Protein AF-A0A383DCA9-F1 (afdb_monomer_lite)

Structure (mmCIF, N/CA/C/O backbone):
data_AF-A0A383DCA9-F1
#
_entry.id   AF-A0A383DCA9-F1
#
loop_
_atom_site.group_PDB
_atom_site.id
_atom_site.type_symbol
_atom_site.label_atom_id
_atom_site.label_alt_id
_atom_site.label_comp_id
_atom_site.label_asym_id
_atom_site.label_entity_id
_atom_site.label_seq_id
_atom_site.pdbx_PDB_ins_code
_atom_site.Cartn_x
_atom_site.Cartn_y
_atom_site.Cartn_z
_atom_site.occupancy
_atom_site.B_iso_or_equiv
_atom_site.auth_seq_id
_atom_site.auth_comp_id
_atom_site.auth_asym_id
_atom_site.auth_atom_id
_atom_site.pdbx_PDB_model_num
ATOM 1 N N . MET A 1 1 ? -22.064 43.864 69.647 1.00 43.34 1 MET A N 1
ATOM 2 C CA . MET A 1 1 ? -21.361 43.225 70.772 1.00 43.34 1 MET A CA 1
ATOM 3 C C . MET A 1 1 ? -21.931 41.823 70.885 1.00 43.34 1 MET A C 1
ATOM 5 O O . MET A 1 1 ? -23.145 41.701 70.887 1.00 43.34 1 MET A O 1
ATOM 9 N N . GLU A 1 2 ? -21.050 40.822 70.879 1.00 47.22 2 GLU A N 1
ATOM 10 C CA . GLU A 1 2 ? -21.318 39.434 71.288 1.00 47.22 2 GLU A CA 1
ATOM 11 C C . GLU A 1 2 ? -22.125 38.519 70.337 1.00 47.22 2 GLU A C 1
ATOM 13 O O . GLU A 1 2 ? -23.254 38.129 70.594 1.00 47.22 2 GLU A O 1
ATOM 18 N N . LEU A 1 3 ? -21.466 38.086 69.254 1.00 50.44 3 LEU A N 1
ATOM 19 C CA . LEU A 1 3 ? -21.771 36.833 68.535 1.00 50.44 3 LEU A CA 1
ATOM 20 C C . LEU A 1 3 ? -20.619 35.818 68.693 1.00 50.44 3 LEU A C 1
ATOM 22 O O . LEU A 1 3 ? -20.339 35.029 67.797 1.00 50.44 3 LEU A O 1
ATOM 26 N N . GLY A 1 4 ? -19.892 35.887 69.813 1.00 50.41 4 GLY A N 1
ATOM 27 C CA . GLY A 1 4 ? -18.625 35.173 69.994 1.00 50.41 4 GLY A CA 1
ATOM 28 C C . GLY A 1 4 ? -18.636 33.999 70.973 1.00 50.41 4 GLY A C 1
ATOM 29 O O . GLY A 1 4 ? -17.681 33.235 70.961 1.00 50.41 4 GLY A O 1
ATOM 30 N N . LEU A 1 5 ? -19.653 33.836 71.832 1.00 52.97 5 LEU A N 1
ATOM 31 C CA . LEU A 1 5 ? -19.498 32.989 73.032 1.00 52.97 5 LEU A CA 1
ATOM 32 C C . LEU A 1 5 ? -20.642 31.996 73.321 1.00 52.97 5 LEU A C 1
ATOM 34 O O . LEU A 1 5 ? -20.564 31.259 74.297 1.00 52.97 5 LEU A O 1
ATOM 38 N N . SER A 1 6 ? -21.667 31.880 72.467 1.00 49.88 6 SER A N 1
ATOM 39 C CA . SER A 1 6 ? -22.814 30.981 72.733 1.00 49.88 6 SER A CA 1
ATOM 40 C C . SER A 1 6 ? -22.605 29.509 72.323 1.00 49.88 6 SER A C 1
ATOM 42 O O . SER A 1 6 ? -23.480 28.681 72.564 1.00 49.88 6 SER A O 1
ATOM 44 N N . GLY A 1 7 ? -21.478 29.161 71.691 1.00 54.25 7 GLY A N 1
ATOM 45 C CA . GLY A 1 7 ? -21.250 27.822 71.120 1.00 54.25 7 GLY A CA 1
ATOM 46 C C . GLY A 1 7 ? -20.296 26.912 71.899 1.00 54.25 7 GLY A C 1
ATOM 47 O O . GLY A 1 7 ? -20.316 25.704 71.697 1.00 54.25 7 GLY A O 1
ATOM 48 N N . LEU A 1 8 ? -19.466 27.457 72.796 1.00 52.91 8 LEU A N 1
ATOM 49 C CA . LEU A 1 8 ? -18.387 26.693 73.446 1.00 52.91 8 LEU A CA 1
ATOM 50 C C . LEU A 1 8 ? -18.799 26.032 74.775 1.00 52.91 8 LEU A C 1
ATOM 52 O O . LEU A 1 8 ? -18.074 25.175 75.267 1.00 52.91 8 LEU A O 1
ATOM 56 N N . ALA A 1 9 ? -19.964 26.385 75.336 1.00 53.69 9 ALA A N 1
ATOM 57 C CA . ALA A 1 9 ? -20.435 25.879 76.633 1.00 53.69 9 ALA A CA 1
ATOM 58 C C . ALA A 1 9 ? -21.633 24.902 76.560 1.00 53.69 9 ALA A C 1
ATOM 60 O O . ALA A 1 9 ? -22.002 24.326 77.577 1.00 53.69 9 ALA A O 1
ATOM 61 N N . SER A 1 10 ? -22.249 24.691 75.386 1.00 56.16 10 SER A N 1
ATOM 62 C CA . SER A 1 10 ? -23.540 23.977 75.270 1.00 56.16 10 SER A CA 1
ATOM 63 C C . SER A 1 10 ? -23.449 22.487 74.897 1.00 56.16 10 SER A C 1
ATOM 65 O O . SER A 1 10 ? -24.486 21.845 74.755 1.00 56.16 10 SER A O 1
ATOM 67 N N . GLY A 1 11 ? -22.263 21.911 74.672 1.00 59.31 11 GLY A N 1
ATOM 68 C CA . GLY A 1 11 ? -22.168 20.540 74.133 1.00 59.31 11 GLY A CA 1
ATOM 69 C C . GLY A 1 11 ? -22.791 20.386 72.733 1.00 59.31 11 GLY A C 1
ATOM 70 O O . GLY A 1 11 ? -23.092 19.276 72.304 1.00 59.31 11 GLY A O 1
ATOM 71 N N . PHE A 1 12 ? -23.006 21.502 72.027 1.00 67.94 12 PHE A N 1
ATOM 72 C CA . PHE A 1 12 ? -23.544 21.527 70.675 1.00 67.94 12 PHE A CA 1
ATOM 73 C C . PHE A 1 12 ? -22.411 21.277 69.680 1.00 67.94 12 PHE A C 1
ATOM 75 O O . PHE A 1 12 ? -21.533 22.121 69.481 1.00 67.94 12 PHE A O 1
ATOM 82 N N . ASP A 1 13 ? -22.429 20.100 69.065 1.00 74.38 13 ASP A N 1
ATOM 83 C CA . ASP A 1 13 ? -21.446 19.683 68.071 1.00 74.38 13 ASP A CA 1
ATOM 84 C C . ASP A 1 13 ? -21.730 20.347 66.710 1.00 74.38 13 ASP A C 1
ATOM 86 O O . ASP A 1 13 ? -22.233 19.740 65.763 1.00 74.38 13 ASP A O 1
ATOM 90 N N . TRP A 1 14 ? -21.424 21.642 66.615 1.00 76.50 14 TRP A N 1
ATOM 91 C CA . TRP A 1 14 ? -21.529 22.411 65.370 1.00 76.50 14 TRP A CA 1
ATOM 92 C C . TRP A 1 14 ? -20.662 21.821 64.253 1.00 76.50 14 TRP A C 1
ATOM 94 O O . TRP A 1 14 ? -20.987 21.968 63.075 1.00 76.50 14 TRP A O 1
ATOM 104 N N . LYS A 1 15 ? -19.576 21.130 64.620 1.00 77.94 15 LYS A N 1
ATOM 105 C CA . LYS A 1 15 ? -18.696 20.458 63.673 1.00 77.94 15 LYS A CA 1
ATOM 106 C C . LYS A 1 15 ? -19.442 19.326 62.964 1.00 77.94 15 LYS A C 1
ATOM 108 O O . LYS A 1 15 ? -19.391 19.272 61.740 1.00 77.94 15 LYS A O 1
ATOM 113 N N . SER A 1 16 ? -20.202 18.510 63.693 1.00 80.25 16 SER A N 1
ATOM 114 C CA . SER A 1 16 ? -21.065 17.472 63.110 1.00 80.25 16 SER A CA 1
ATOM 115 C C . SER A 1 16 ? -22.123 18.043 62.154 1.00 80.25 16 SER A C 1
ATOM 117 O O . SER A 1 16 ? -22.321 17.508 61.065 1.00 80.25 16 SER A O 1
ATOM 119 N N . VAL A 1 17 ? -22.749 19.178 62.486 1.00 81.00 17 VAL A N 1
ATOM 120 C CA . VAL A 1 17 ? -23.742 19.829 61.604 1.00 81.00 17 VAL A CA 1
ATOM 121 C C . VAL A 1 17 ? -23.105 20.364 60.315 1.00 81.00 17 VAL A C 1
ATOM 123 O O . VAL A 1 17 ? -23.664 20.201 59.229 1.00 81.00 17 VAL A O 1
ATOM 126 N N . VAL A 1 18 ? -21.924 20.982 60.412 1.00 84.44 18 VAL A N 1
ATOM 127 C CA . VAL A 1 18 ? -21.170 21.447 59.235 1.00 84.44 18 VAL A CA 1
ATOM 128 C C . VAL A 1 18 ? -20.720 20.263 58.379 1.00 84.44 18 VAL A C 1
ATOM 130 O O . VAL A 1 18 ? -20.881 20.303 57.160 1.00 84.44 18 VAL A O 1
ATOM 133 N N . ASP A 1 19 ? -20.224 19.193 59.000 1.00 83.94 19 ASP A N 1
ATOM 134 C CA . ASP A 1 19 ? -19.805 17.979 58.298 1.00 83.94 19 ASP A CA 1
ATOM 135 C C . ASP A 1 19 ? -20.999 17.338 57.549 1.00 83.94 19 ASP A C 1
ATOM 137 O O . ASP A 1 19 ? -20.860 16.970 56.379 1.00 83.94 19 ASP A O 1
ATOM 141 N N . GLN A 1 20 ? -22.198 17.313 58.148 1.00 82.38 20 GLN A N 1
ATOM 142 C CA . GLN A 1 20 ? -23.434 16.845 57.498 1.00 82.38 20 GLN A CA 1
ATOM 143 C C . GLN A 1 20 ? -23.860 17.721 56.306 1.00 82.38 20 GLN A C 1
ATOM 145 O O . GLN A 1 20 ? -24.232 17.191 55.257 1.00 82.38 20 GLN A O 1
ATOM 150 N N . LEU A 1 21 ? -23.786 19.053 56.419 1.00 83.44 21 LEU A N 1
ATOM 151 C CA . LEU A 1 21 ? -24.101 19.972 55.312 1.00 83.44 21 LEU A CA 1
ATOM 152 C C . LEU A 1 21 ? -23.128 19.802 54.137 1.00 83.44 21 LEU A C 1
ATOM 154 O O . LEU A 1 21 ? -23.561 19.693 52.987 1.00 83.44 21 LEU A O 1
ATOM 158 N N . VAL A 1 22 ? -21.828 19.696 54.427 1.00 84.75 22 VAL A N 1
ATOM 159 C CA . VAL A 1 22 ? -20.792 19.415 53.419 1.00 84.75 22 VAL A CA 1
ATOM 160 C C . VAL A 1 22 ? -21.025 18.049 52.766 1.00 84.75 22 VAL A C 1
ATOM 162 O O . VAL A 1 22 ? -20.820 17.877 51.562 1.00 84.75 22 VAL A O 1
ATOM 165 N N . GLU A 1 23 ? -21.472 17.054 53.528 1.00 84.19 23 GLU A N 1
ATOM 166 C CA . GLU A 1 23 ? -21.769 15.726 52.999 1.00 84.19 23 GLU A CA 1
ATOM 167 C C . GLU A 1 23 ? -22.991 15.705 52.067 1.00 84.19 23 GLU A C 1
ATOM 169 O O . GLU A 1 23 ? -22.966 14.998 51.046 1.00 84.19 23 GLU A O 1
ATOM 174 N N . VAL A 1 24 ? -24.019 16.504 52.368 1.00 87.00 24 VAL A N 1
ATOM 175 C CA . VAL A 1 24 ? -25.182 16.722 51.493 1.00 87.00 24 VAL A CA 1
ATOM 176 C C . VAL A 1 24 ? -24.764 17.448 50.213 1.00 87.00 24 VAL A C 1
ATOM 178 O O . VAL A 1 24 ? -25.132 17.014 49.120 1.00 87.00 24 VAL A O 1
ATOM 181 N N . GLU A 1 25 ? -23.917 18.473 50.310 1.00 87.38 25 GLU A N 1
ATOM 182 C CA . GLU A 1 25 ? -23.393 19.202 49.146 1.00 87.38 25 GLU A CA 1
ATOM 183 C C . GLU A 1 25 ? -22.510 18.317 48.239 1.00 87.38 25 GLU A C 1
ATOM 185 O O . GLU A 1 25 ? -22.482 18.469 47.014 1.00 87.38 25 GLU A O 1
ATOM 190 N N . ARG A 1 26 ? -21.849 17.301 48.807 1.00 91.31 26 ARG A N 1
ATOM 191 C CA . ARG A 1 26 ? -21.089 16.292 48.046 1.00 91.31 26 ARG A CA 1
ATOM 192 C C . ARG A 1 26 ? -21.961 15.235 47.366 1.00 91.31 26 ARG A C 1
ATOM 194 O O . ARG A 1 26 ? -21.475 14.556 46.456 1.00 91.31 26 ARG A O 1
ATOM 201 N N . ALA A 1 27 ? -23.223 15.063 47.761 1.00 89.12 27 ALA A N 1
ATOM 202 C CA . ALA A 1 27 ? -24.128 14.083 47.156 1.00 89.12 27 ALA A CA 1
ATOM 203 C C . ALA A 1 27 ? -24.292 14.243 45.626 1.00 89.12 27 ALA A C 1
ATOM 205 O O . ALA A 1 27 ? -24.088 13.246 44.920 1.00 89.12 27 ALA A O 1
ATOM 206 N N . PRO A 1 28 ? -24.569 15.443 45.070 1.00 91.25 28 PRO A N 1
ATOM 207 C CA . PRO A 1 28 ? -24.630 15.636 43.620 1.00 91.25 28 PRO A CA 1
ATOM 208 C C . PRO A 1 28 ? -23.288 15.363 42.931 1.00 91.25 28 PRO A C 1
ATOM 210 O O . PRO A 1 28 ? -23.270 14.754 41.865 1.00 91.25 28 PRO A O 1
ATOM 213 N N . GLN A 1 29 ? -22.154 15.711 43.551 1.00 92.56 29 GLN A N 1
ATOM 214 C CA . GLN A 1 29 ? -20.832 15.421 42.981 1.00 92.56 29 GLN A CA 1
ATOM 215 C C . GLN A 1 29 ? -20.552 13.914 42.900 1.00 92.56 29 GLN A C 1
ATOM 217 O O . GLN A 1 29 ? -19.999 13.435 41.910 1.00 92.56 29 GLN A O 1
ATOM 222 N N . ARG A 1 30 ? -20.929 13.149 43.934 1.00 91.94 30 ARG A N 1
ATOM 223 C CA . ARG A 1 30 ? -20.819 11.680 43.925 1.00 91.94 30 ARG A CA 1
ATOM 224 C C . ARG A 1 30 ? -21.713 11.067 42.849 1.00 91.94 30 ARG A C 1
ATOM 226 O O . ARG A 1 30 ? -21.269 10.166 42.142 1.00 91.94 30 ARG A O 1
ATOM 233 N N . ARG A 1 31 ? -22.938 11.579 42.694 1.00 94.50 31 ARG A N 1
ATOM 234 C CA . ARG A 1 31 ? -23.860 11.150 41.635 1.00 94.50 31 ARG A CA 1
ATOM 235 C C . ARG A 1 31 ? -23.284 11.423 40.245 1.00 94.50 31 ARG A C 1
ATOM 237 O O . ARG A 1 31 ? -23.206 10.492 39.453 1.00 94.50 31 ARG A O 1
ATOM 244 N N . ALA A 1 32 ? -22.808 12.641 39.990 1.00 94.94 32 ALA A N 1
ATOM 245 C CA . ALA A 1 32 ? -22.196 13.009 38.715 1.00 94.94 32 ALA A CA 1
ATOM 246 C C . ALA A 1 32 ? -20.959 12.152 38.399 1.00 94.94 32 ALA A C 1
ATOM 248 O O . ALA A 1 32 ? -20.814 11.683 37.275 1.00 94.94 32 ALA A O 1
ATOM 249 N N . ARG A 1 33 ? -20.096 11.868 39.389 1.00 94.69 33 ARG A N 1
ATOM 250 C CA . ARG A 1 33 ? -18.952 10.951 39.212 1.00 94.69 33 ARG A CA 1
ATOM 251 C C . ARG A 1 33 ? -19.385 9.530 38.846 1.00 94.69 33 ARG A C 1
ATOM 253 O O . ARG A 1 33 ? -18.752 8.907 37.998 1.00 94.69 33 ARG A O 1
ATOM 260 N N . ARG A 1 34 ? -20.458 9.019 39.457 1.00 96.00 34 ARG A N 1
ATOM 261 C CA . ARG A 1 34 ? -21.009 7.701 39.110 1.00 96.00 34 ARG A CA 1
ATOM 262 C C . ARG A 1 34 ? -21.570 7.691 37.688 1.00 96.00 34 ARG A C 1
ATOM 264 O O . ARG A 1 34 ? -21.257 6.783 36.931 1.00 96.00 34 ARG A O 1
ATOM 271 N N . GLU A 1 35 ? -22.329 8.717 37.313 1.00 96.25 35 GLU A N 1
ATOM 272 C CA . GLU A 1 35 ? -22.869 8.864 35.955 1.00 96.25 35 GLU A CA 1
ATOM 273 C C . GLU A 1 35 ? -21.742 8.970 34.911 1.00 96.25 35 GLU A C 1
ATOM 275 O O . GLU A 1 35 ? -21.796 8.302 33.881 1.00 96.25 35 GLU A O 1
ATOM 280 N N . GLN A 1 36 ? -20.672 9.721 35.198 1.00 96.44 36 GLN A N 1
ATOM 281 C CA . GLN A 1 36 ? -19.475 9.780 34.349 1.00 96.44 36 GLN A CA 1
ATOM 282 C C . GLN A 1 36 ? -18.814 8.410 34.181 1.00 96.44 36 GLN A C 1
ATOM 284 O O . GLN A 1 36 ? -18.448 8.043 33.066 1.00 96.44 36 GLN A O 1
ATOM 289 N N . TYR A 1 37 ? -18.673 7.648 35.268 1.00 97.25 37 TYR A N 1
ATOM 290 C CA . TYR A 1 37 ? -18.117 6.299 35.215 1.00 97.25 37 TYR A CA 1
ATOM 291 C C . TYR A 1 37 ? -18.986 5.362 34.364 1.00 97.25 37 TYR A C 1
ATOM 293 O O . TYR A 1 37 ? -18.469 4.680 33.482 1.00 97.25 37 TYR A O 1
ATOM 301 N N . GLU A 1 38 ? -20.307 5.383 34.559 1.00 97.62 38 GLU A N 1
ATOM 302 C CA . GLU A 1 38 ? -21.246 4.579 33.768 1.00 97.62 38 GLU A CA 1
ATOM 303 C C . GLU A 1 38 ? -21.205 4.932 32.275 1.00 97.62 38 GLU A C 1
ATOM 305 O O . GLU A 1 38 ? -21.221 4.039 31.427 1.00 97.62 38 GLU A O 1
ATOM 310 N N . VAL A 1 39 ? -21.146 6.223 31.933 1.00 97.81 39 VAL A N 1
ATOM 311 C CA . VAL A 1 39 ? -21.034 6.676 30.536 1.00 97.81 39 VAL A CA 1
ATOM 312 C C . VAL A 1 39 ? -19.684 6.283 29.938 1.00 97.81 39 VAL A C 1
ATOM 314 O O . VAL A 1 39 ? -19.644 5.808 28.805 1.00 97.81 39 VAL A O 1
ATOM 317 N N . SER A 1 40 ? -18.591 6.432 30.689 1.00 97.31 40 SER A N 1
ATOM 318 C CA . SER A 1 40 ? -17.252 6.020 30.253 1.00 97.31 40 SER A CA 1
ATOM 319 C C . SER A 1 40 ? -17.203 4.523 29.938 1.00 97.31 40 SER A C 1
ATOM 321 O O . SER A 1 40 ? -16.729 4.126 28.874 1.00 97.31 40 SER A O 1
ATOM 323 N N . GLU A 1 41 ? -17.782 3.694 30.807 1.00 98.00 41 GLU A N 1
ATOM 324 C CA . GLU A 1 41 ? -17.822 2.246 30.606 1.00 98.00 41 GLU A CA 1
ATOM 325 C C . GLU A 1 41 ? -18.689 1.856 29.400 1.00 98.00 41 GLU A C 1
ATOM 327 O O . GLU A 1 41 ? -18.278 1.041 28.573 1.00 98.00 41 GLU A O 1
ATOM 332 N N . LYS A 1 42 ? -19.850 2.501 29.222 1.00 97.88 42 LYS A N 1
ATOM 333 C CA . LYS A 1 42 ? -20.682 2.321 28.019 1.00 97.88 42 LYS A CA 1
ATOM 334 C C . LYS A 1 42 ? -19.926 2.710 26.750 1.00 97.88 42 LYS A C 1
ATOM 336 O O . LYS A 1 42 ? -19.949 1.957 25.781 1.00 97.88 42 LYS A O 1
ATOM 341 N N . ASN A 1 43 ? -19.225 3.843 26.758 1.00 98.06 43 ASN A N 1
ATOM 342 C CA . ASN A 1 43 ? -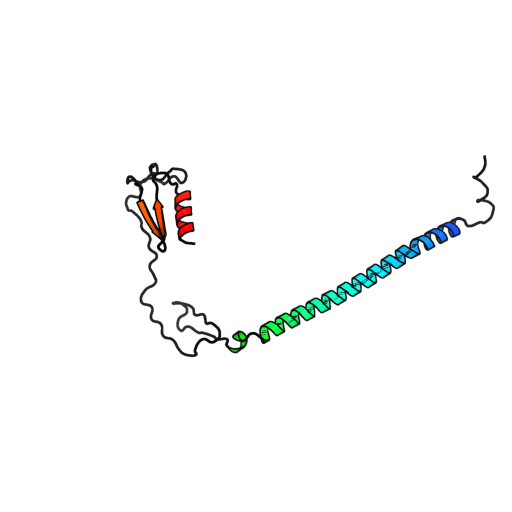18.421 4.288 25.620 1.00 98.06 43 ASN A CA 1
ATOM 343 C C . ASN A 1 43 ? -17.289 3.305 25.309 1.00 98.06 43 ASN A C 1
ATOM 345 O O . ASN A 1 43 ? -17.045 3.012 24.138 1.00 98.06 43 ASN A O 1
ATOM 349 N N . ARG A 1 44 ? -16.633 2.753 26.337 1.00 98.19 44 ARG A N 1
ATOM 350 C CA . ARG A 1 44 ? -15.599 1.723 26.182 1.00 98.19 44 ARG A CA 1
ATOM 351 C C . ARG A 1 44 ? -16.161 0.481 25.494 1.00 98.19 44 ARG A C 1
ATOM 353 O O . ARG A 1 44 ? -15.598 0.031 24.501 1.00 98.19 44 ARG A O 1
ATOM 360 N N . ILE A 1 45 ? -17.290 -0.037 25.979 1.00 98.12 45 ILE A N 1
ATOM 361 C CA . ILE A 1 45 ? -17.952 -1.218 25.403 1.00 98.12 45 ILE A CA 1
ATOM 362 C C . ILE A 1 45 ? -18.400 -0.949 23.959 1.00 98.12 45 ILE A C 1
ATOM 364 O O . ILE A 1 45 ? -18.151 -1.768 23.079 1.00 98.12 45 ILE A O 1
ATOM 368 N N . LEU A 1 46 ? -19.013 0.207 23.688 1.00 98.56 46 LEU A N 1
ATOM 369 C CA . LEU A 1 46 ? -19.432 0.584 22.334 1.00 98.56 46 LEU A CA 1
ATOM 370 C C . LEU A 1 46 ? -18.247 0.728 21.374 1.00 98.56 46 LEU A C 1
ATOM 372 O O . LEU A 1 46 ? -18.368 0.368 20.205 1.00 98.56 46 LEU A O 1
ATOM 376 N N . SER A 1 47 ? -17.106 1.218 21.862 1.00 98.31 47 SER A N 1
ATOM 377 C CA . SER A 1 47 ? -15.877 1.311 21.066 1.00 98.31 47 SER A CA 1
ATOM 378 C C . SER A 1 47 ? -15.362 -0.075 20.684 1.00 98.31 47 SER A C 1
ATOM 380 O O . SER A 1 47 ? -15.095 -0.309 19.512 1.00 98.31 47 SER A O 1
ATOM 382 N N . LEU A 1 48 ? -15.346 -1.027 21.623 1.00 98.38 48 LEU A N 1
ATOM 383 C CA . LEU A 1 48 ? -14.967 -2.416 21.332 1.00 98.38 48 LEU A CA 1
ATOM 384 C C . LEU A 1 48 ? -15.890 -3.057 20.286 1.00 98.38 48 LEU A C 1
ATOM 386 O O . LEU A 1 48 ? -15.416 -3.643 19.318 1.00 98.38 48 LEU A O 1
ATOM 390 N N . ILE A 1 49 ? -17.208 -2.879 20.426 1.00 98.38 49 ILE A N 1
ATOM 391 C CA . ILE A 1 49 ? -18.180 -3.392 19.447 1.00 98.38 49 ILE A CA 1
ATOM 392 C C . ILE A 1 49 ? -17.952 -2.760 18.071 1.00 98.38 49 ILE A C 1
ATOM 394 O O . ILE A 1 49 ? -18.023 -3.444 17.050 1.00 98.38 49 ILE A O 1
ATOM 398 N N . LYS A 1 50 ? -17.684 -1.451 18.020 1.00 98.38 50 LYS A N 1
ATOM 399 C CA . LYS A 1 50 ? -17.378 -0.752 16.769 1.00 98.38 50 LYS A CA 1
ATOM 400 C C . LYS A 1 50 ? -16.132 -1.335 16.105 1.00 98.38 50 LYS A C 1
ATOM 402 O O . LYS A 1 50 ? -16.149 -1.528 14.887 1.00 98.38 50 LYS A O 1
ATOM 407 N N . ASP A 1 51 ? -15.086 -1.606 16.874 1.00 98.50 51 ASP A N 1
ATOM 408 C CA . ASP A 1 51 ? -13.837 -2.163 16.359 1.00 98.50 51 ASP A CA 1
ATOM 409 C C . ASP A 1 51 ? -14.058 -3.578 15.806 1.00 98.50 51 ASP A C 1
ATOM 411 O O . ASP A 1 51 ? -13.679 -3.858 14.664 1.00 98.50 51 ASP A O 1
ATOM 415 N N . ASP A 1 52 ? -14.781 -4.428 16.540 1.00 98.50 52 ASP A N 1
ATOM 416 C CA . ASP A 1 52 ? -15.130 -5.786 16.108 1.00 98.50 52 ASP A CA 1
ATOM 417 C C . ASP A 1 52 ? -15.989 -5.787 14.835 1.00 98.50 52 ASP A C 1
ATOM 419 O O . ASP A 1 52 ? -15.723 -6.536 13.887 1.00 98.50 52 ASP A O 1
ATOM 423 N N . LEU A 1 53 ? -16.998 -4.913 14.763 1.00 98.50 53 LEU A N 1
ATOM 424 C CA . LEU A 1 53 ? -17.838 -4.767 13.573 1.00 98.50 53 LEU A CA 1
ATOM 425 C C . LEU A 1 53 ? -17.055 -4.213 12.383 1.00 98.50 53 LEU A C 1
ATOM 427 O O . LEU A 1 53 ? -17.279 -4.648 11.254 1.00 98.50 53 LEU A O 1
ATOM 431 N N . SER A 1 54 ? -16.117 -3.296 12.619 1.00 98.56 54 SER A N 1
ATOM 432 C CA . SER A 1 54 ? -15.240 -2.768 11.569 1.00 98.56 54 SER A CA 1
ATOM 433 C C . SER A 1 54 ? -14.315 -3.863 11.035 1.00 98.56 54 SER A C 1
ATOM 435 O O . SER A 1 54 ? -14.171 -4.020 9.820 1.00 98.56 54 SER A O 1
ATOM 437 N N . ALA A 1 55 ? -13.747 -4.686 11.919 1.00 98.44 55 ALA A N 1
ATOM 438 C CA . ALA A 1 55 ? -12.938 -5.838 11.534 1.00 98.44 55 ALA A CA 1
ATOM 439 C C . ALA A 1 55 ? -13.756 -6.862 10.731 1.00 98.44 55 ALA A C 1
ATOM 441 O O . ALA A 1 55 ? -13.299 -7.338 9.686 1.00 98.44 55 ALA A O 1
ATOM 442 N N . LEU A 1 56 ? -14.979 -7.170 11.172 1.00 98.38 56 LEU A N 1
ATOM 443 C CA . LEU A 1 56 ? -15.891 -8.060 10.455 1.00 98.38 56 LEU A CA 1
ATOM 444 C C . LEU A 1 56 ? -16.270 -7.498 9.081 1.00 98.38 56 LEU A C 1
ATOM 446 O O . LEU A 1 56 ? -16.226 -8.225 8.089 1.00 98.38 56 LEU A O 1
ATOM 450 N N . GLN A 1 57 ? -16.601 -6.208 9.001 1.00 98.25 57 GLN A N 1
ATOM 451 C CA . GLN A 1 57 ? -16.930 -5.541 7.745 1.00 98.25 57 GLN A CA 1
ATOM 452 C C . GLN A 1 57 ? -15.758 -5.612 6.761 1.00 98.25 57 GLN A C 1
ATOM 454 O O . GLN A 1 57 ? -15.967 -5.929 5.591 1.00 98.25 57 GLN A O 1
ATOM 459 N N . ASN A 1 58 ? -14.532 -5.360 7.224 1.00 98.06 58 ASN A N 1
ATOM 460 C CA . ASN A 1 58 ? -13.337 -5.424 6.384 1.00 98.06 58 ASN A CA 1
ATOM 461 C C . ASN A 1 58 ? -13.081 -6.846 5.868 1.00 98.06 58 ASN A C 1
ATOM 463 O O . ASN A 1 58 ? -12.855 -7.029 4.673 1.00 98.06 58 ASN A O 1
ATOM 467 N N . LYS A 1 59 ? -13.210 -7.863 6.730 1.00 98.06 59 LYS A N 1
ATOM 468 C CA . LYS A 1 59 ? -13.120 -9.274 6.313 1.00 98.06 59 LYS A CA 1
ATOM 469 C C . LYS A 1 59 ? -14.213 -9.645 5.310 1.00 98.06 59 LYS A C 1
ATOM 471 O O . LYS A 1 59 ? -13.936 -10.310 4.319 1.00 98.06 59 LYS A O 1
ATOM 476 N N . SER A 1 60 ? -15.443 -9.186 5.534 1.00 98.00 60 SER A N 1
ATOM 477 C CA . SER A 1 60 ? -16.560 -9.417 4.615 1.00 98.00 60 SER A CA 1
ATOM 478 C C . SER A 1 60 ? -16.325 -8.761 3.252 1.00 98.00 60 SER A C 1
ATOM 480 O O . SER A 1 60 ? -16.570 -9.397 2.232 1.00 98.00 60 SER A O 1
ATOM 482 N N . LYS A 1 61 ? -15.803 -7.527 3.214 1.00 97.75 61 LYS A N 1
ATOM 483 C CA . LYS A 1 61 ? -15.418 -6.854 1.963 1.00 97.75 61 LYS A CA 1
ATOM 484 C C . LYS A 1 61 ? -14.365 -7.655 1.201 1.00 97.75 61 LYS A C 1
ATOM 486 O O . LYS A 1 61 ? -14.572 -7.908 0.023 1.00 97.75 61 LYS A O 1
ATOM 491 N N . ALA A 1 62 ? -13.312 -8.109 1.882 1.00 96.50 62 ALA A N 1
ATOM 492 C CA . ALA A 1 62 ? -12.271 -8.931 1.266 1.00 96.50 62 ALA A CA 1
ATOM 493 C C . ALA A 1 62 ? -12.832 -10.242 0.685 1.00 96.50 62 ALA A C 1
ATOM 495 O O . ALA A 1 62 ? -12.502 -10.610 -0.433 1.00 96.50 62 ALA A O 1
ATOM 496 N N . LEU A 1 63 ? -13.733 -10.923 1.404 1.00 96.62 63 LEU A N 1
ATOM 497 C CA . LEU A 1 63 ? -14.363 -12.162 0.926 1.00 96.62 63 LEU A CA 1
ATOM 498 C C . LEU A 1 63 ? -15.368 -11.954 -0.214 1.00 96.62 63 LEU A C 1
ATOM 500 O O . LEU A 1 63 ? -15.670 -12.904 -0.934 1.00 96.62 63 LEU A O 1
ATOM 504 N N . LYS A 1 64 ? -15.928 -10.750 -0.349 1.00 96.69 64 LYS A N 1
ATOM 505 C CA . LYS A 1 64 ? -16.836 -10.386 -1.445 1.00 96.69 64 LYS A CA 1
ATOM 506 C C . LYS A 1 64 ? -16.099 -9.937 -2.704 1.00 96.69 64 LYS A C 1
ATOM 508 O O . LYS A 1 64 ? -16.746 -9.788 -3.737 1.00 96.69 64 LYS A O 1
ATOM 513 N N . ASP A 1 65 ? -14.799 -9.692 -2.609 1.00 95.94 65 ASP A N 1
ATOM 514 C CA . ASP A 1 65 ? -13.988 -9.276 -3.739 1.00 95.94 65 ASP A CA 1
ATOM 515 C C . ASP A 1 65 ? -13.831 -10.437 -4.733 1.00 95.94 65 ASP A C 1
ATOM 517 O O . ASP A 1 65 ? -13.351 -11.517 -4.384 1.00 95.94 65 ASP A O 1
ATOM 521 N N . SER A 1 66 ? -14.263 -10.232 -5.978 1.00 94.06 66 SER A N 1
ATOM 522 C CA . SER A 1 66 ? -14.144 -11.241 -7.032 1.00 94.06 66 SER A CA 1
ATOM 523 C C . SER A 1 66 ? -12.695 -11.513 -7.424 1.00 94.06 66 SER A C 1
ATOM 525 O O . SER A 1 66 ? -12.400 -12.605 -7.919 1.00 94.06 66 SER A O 1
ATOM 527 N N . ASP A 1 67 ? -11.795 -10.550 -7.211 1.00 94.56 67 ASP A N 1
ATOM 528 C CA . ASP A 1 67 ? -10.377 -10.694 -7.536 1.00 94.56 67 ASP A CA 1
ATOM 529 C C . ASP A 1 67 ? -9.702 -11.737 -6.652 1.00 94.56 67 ASP A C 1
ATOM 531 O O . ASP A 1 67 ? -8.822 -12.461 -7.120 1.00 94.56 67 ASP A O 1
ATOM 535 N N . LEU A 1 68 ? -10.183 -11.905 -5.414 1.00 94.06 68 LEU A N 1
ATOM 536 C CA . LEU A 1 68 ? -9.707 -12.940 -4.499 1.00 94.06 68 LEU A CA 1
ATOM 537 C C . LEU A 1 68 ? -9.810 -14.341 -5.126 1.00 94.06 68 LEU A C 1
ATOM 539 O O . LEU A 1 68 ? -8.882 -15.141 -5.016 1.00 94.06 68 LEU A O 1
ATOM 543 N N . TYR A 1 69 ? -10.917 -14.627 -5.814 1.00 94.81 69 TYR A N 1
ATOM 544 C CA . TYR A 1 69 ? -11.198 -15.943 -6.407 1.00 94.81 69 TYR A CA 1
ATOM 545 C C . TYR A 1 69 ? -10.643 -16.108 -7.822 1.00 94.81 69 TYR A C 1
ATOM 547 O O . TYR A 1 69 ? -10.573 -17.222 -8.338 1.00 94.81 69 TYR A O 1
ATOM 555 N N . GLN A 1 70 ? -10.247 -15.006 -8.452 1.00 95.31 70 GLN A N 1
ATOM 556 C CA . GLN A 1 70 ? -9.619 -14.988 -9.771 1.00 95.31 70 GLN A CA 1
ATOM 557 C C . GLN A 1 70 ? -8.114 -14.723 -9.686 1.00 95.31 70 GLN A C 1
ATOM 559 O O . GLN A 1 70 ? -7.473 -14.504 -10.716 1.00 95.31 70 GLN A O 1
ATOM 564 N N . SER A 1 71 ? -7.556 -14.735 -8.473 1.00 94.88 71 SER A N 1
ATOM 565 C CA . SER A 1 71 ? -6.144 -14.496 -8.219 1.00 94.88 71 SER A CA 1
ATOM 566 C C . SER A 1 71 ? -5.270 -15.468 -9.009 1.00 94.88 71 SER A C 1
ATOM 568 O O . SER A 1 71 ? -5.595 -16.648 -9.192 1.00 94.88 71 SER A O 1
ATOM 570 N N . ARG A 1 72 ? -4.155 -14.943 -9.513 1.00 95.44 72 ARG A N 1
ATOM 571 C CA . ARG A 1 72 ? -3.190 -15.664 -10.335 1.00 95.44 72 ARG A CA 1
ATOM 572 C C . ARG A 1 72 ? -1.814 -15.566 -9.698 1.00 95.44 72 ARG A C 1
ATOM 574 O O . ARG A 1 72 ? -1.459 -14.556 -9.100 1.00 95.44 72 ARG A O 1
ATOM 581 N N . THR A 1 73 ? -1.033 -16.620 -9.871 1.00 94.69 73 THR A N 1
ATOM 582 C CA . THR A 1 73 ? 0.390 -16.643 -9.534 1.00 94.69 73 THR A CA 1
ATOM 583 C C . THR A 1 73 ? 1.190 -16.763 -10.815 1.00 94.69 73 THR A C 1
ATOM 585 O O . THR A 1 73 ? 0.787 -17.495 -11.720 1.00 94.69 73 THR A O 1
ATOM 588 N N . THR A 1 74 ? 2.342 -16.109 -10.871 1.00 95.38 74 THR A N 1
ATOM 589 C CA . THR A 1 74 ? 3.304 -16.277 -11.959 1.00 95.38 74 THR A CA 1
ATOM 590 C C . THR A 1 74 ? 4.630 -16.789 -11.434 1.00 95.38 74 THR A C 1
ATOM 592 O O . THR A 1 74 ? 4.995 -16.587 -10.276 1.00 95.38 74 THR A O 1
ATOM 595 N N . SER A 1 75 ? 5.362 -17.452 -12.318 1.00 94.75 75 SER A N 1
ATOM 596 C CA . SER A 1 75 ? 6.766 -17.780 -12.136 1.00 94.75 75 SER A CA 1
ATOM 597 C C . SER A 1 75 ? 7.526 -17.366 -13.390 1.00 94.75 75 SER A C 1
ATOM 599 O O . SER A 1 75 ? 6.965 -17.303 -14.483 1.00 94.75 75 SER A O 1
ATOM 601 N N . VAL A 1 76 ? 8.803 -17.043 -13.214 1.00 94.94 76 VAL A N 1
ATOM 602 C CA . VAL A 1 76 ? 9.715 -16.710 -14.311 1.00 94.94 76 VAL A CA 1
ATOM 603 C C . VAL A 1 76 ? 10.812 -17.764 -14.326 1.00 94.94 76 VAL A C 1
ATOM 605 O O . VAL A 1 76 ? 11.256 -18.200 -13.264 1.00 94.94 76 VAL A O 1
ATOM 608 N N . SER A 1 77 ? 11.222 -18.191 -15.518 1.00 93.69 77 SER A N 1
ATOM 609 C CA . SER A 1 77 ? 12.301 -19.166 -15.698 1.00 93.69 77 SER A CA 1
ATOM 610 C C . SER A 1 77 ? 13.672 -18.604 -15.315 1.00 93.69 77 SER A C 1
ATOM 612 O O . SER A 1 77 ? 14.489 -19.338 -14.767 1.00 93.69 77 SER A O 1
ATOM 614 N N . ASP A 1 78 ? 13.907 -17.311 -15.559 1.00 92.81 78 ASP A N 1
ATOM 615 C CA . ASP A 1 78 ? 15.138 -16.608 -15.198 1.00 92.81 78 ASP A CA 1
ATOM 616 C C . ASP A 1 78 ? 14.831 -15.244 -14.556 1.00 92.81 78 ASP A C 1
ATOM 618 O O . ASP A 1 78 ? 14.489 -14.268 -15.228 1.00 92.81 78 ASP A O 1
ATOM 622 N N . SER A 1 79 ? 14.974 -15.170 -13.230 1.00 92.25 79 SER A N 1
ATOM 623 C CA . SER A 1 79 ? 14.750 -13.942 -12.459 1.00 92.25 79 SER A CA 1
ATOM 624 C C . SER A 1 79 ? 15.874 -12.908 -12.591 1.00 92.25 79 SER A C 1
ATOM 626 O O . SER A 1 79 ? 15.753 -11.813 -12.043 1.00 92.25 79 SER A O 1
ATOM 628 N N . THR A 1 80 ? 16.985 -13.241 -13.258 1.00 89.81 80 THR A N 1
ATOM 629 C CA . THR A 1 80 ? 18.077 -12.288 -13.526 1.00 89.81 80 THR A CA 1
ATOM 630 C C . THR A 1 80 ? 17.773 -11.397 -14.730 1.00 89.81 80 THR A C 1
ATOM 632 O O . THR A 1 80 ? 18.271 -10.272 -14.796 1.00 89.81 80 THR A O 1
ATOM 635 N N . ILE A 1 81 ? 16.917 -11.869 -15.643 1.00 88.50 81 ILE A N 1
ATOM 636 C CA . ILE A 1 81 ? 16.477 -11.130 -16.833 1.00 88.50 81 ILE A CA 1
ATOM 637 C C . ILE A 1 81 ? 15.295 -10.214 -16.495 1.00 88.50 81 ILE A C 1
ATOM 639 O O . ILE A 1 81 ? 15.243 -9.073 -16.956 1.00 88.50 81 ILE A O 1
ATOM 643 N N . GLY A 1 82 ? 14.359 -10.679 -15.663 1.00 87.62 82 GLY A N 1
ATOM 644 C CA . GLY A 1 82 ? 13.204 -9.881 -15.262 1.00 87.62 82 GLY A CA 1
ATOM 645 C C . GLY A 1 82 ? 12.320 -10.548 -14.215 1.00 87.62 82 GLY A C 1
ATOM 646 O O . GLY A 1 82 ? 12.547 -11.677 -13.787 1.00 87.62 82 GLY A O 1
ATOM 647 N N . SER A 1 83 ? 11.282 -9.829 -13.800 1.00 92.44 83 SER A N 1
ATOM 648 C CA . SER A 1 83 ? 10.224 -10.327 -12.922 1.00 92.44 83 SER A CA 1
ATOM 649 C C . SER A 1 83 ? 8.883 -10.333 -13.655 1.00 92.44 83 SER A C 1
ATOM 651 O O . SER A 1 83 ? 8.726 -9.705 -14.700 1.00 92.44 83 SER A 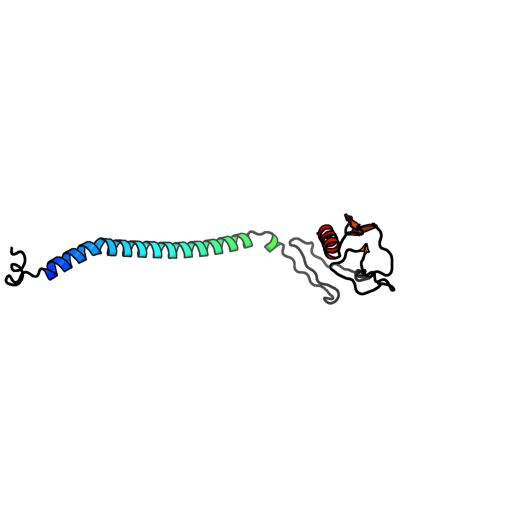O 1
ATOM 653 N N . SER A 1 84 ? 7.907 -11.060 -13.111 1.00 93.19 84 SER A N 1
ATOM 654 C CA . SER A 1 84 ? 6.532 -11.049 -13.612 1.00 93.19 84 SER A CA 1
ATOM 655 C C . SER A 1 84 ? 5.562 -10.677 -12.501 1.00 93.19 84 SER A C 1
ATOM 657 O O . SER A 1 84 ? 5.751 -11.037 -11.338 1.00 93.19 84 SER A O 1
ATOM 659 N N . SER A 1 85 ? 4.507 -9.968 -12.881 1.00 93.38 85 SER A N 1
ATOM 660 C CA . SER A 1 85 ? 3.316 -9.736 -12.075 1.00 93.38 85 SER A CA 1
ATOM 661 C C . SER A 1 85 ? 2.091 -10.069 -12.921 1.00 93.38 85 SER A C 1
ATOM 663 O O . SER A 1 85 ? 2.149 -10.071 -14.152 1.00 93.38 85 SER A O 1
ATOM 665 N N . VAL A 1 86 ? 0.983 -10.403 -12.266 1.00 94.88 86 VAL A N 1
ATOM 666 C CA . VAL A 1 86 ? -0.245 -10.808 -12.948 1.00 94.88 86 VAL A CA 1
ATOM 667 C C . VAL A 1 86 ? -1.456 -10.240 -12.232 1.00 94.88 86 VAL A C 1
ATOM 669 O O . VAL A 1 86 ? -1.514 -10.215 -11.004 1.00 94.88 86 VAL A O 1
ATOM 672 N N . SER A 1 87 ? -2.422 -9.770 -13.014 1.00 94.62 87 SER A N 1
ATOM 673 C CA . SER A 1 87 ? -3.716 -9.321 -12.507 1.00 94.62 87 SER A CA 1
ATOM 674 C C . SER A 1 87 ? -4.672 -10.501 -12.324 1.00 94.62 87 SER A C 1
ATOM 676 O O . SER A 1 87 ? -4.533 -11.549 -12.966 1.00 94.62 87 SER A O 1
ATOM 678 N N . SER A 1 88 ? -5.676 -10.328 -11.464 1.00 94.62 88 SER A N 1
ATOM 679 C CA . SER A 1 88 ? -6.790 -11.270 -11.356 1.00 94.62 88 SER A CA 1
ATOM 680 C C . SER A 1 88 ? -7.438 -11.494 -12.728 1.00 94.62 88 SER A C 1
ATOM 682 O O . SER A 1 88 ? -7.512 -10.601 -13.570 1.00 94.62 88 SER A O 1
ATOM 684 N N . GLY A 1 89 ? -7.866 -12.727 -12.990 1.00 92.62 89 GLY A N 1
ATOM 685 C CA . GLY A 1 89 ? -8.576 -13.065 -14.226 1.00 92.62 89 GLY A CA 1
ATOM 686 C C . GLY A 1 89 ? -7.697 -13.190 -15.474 1.00 92.62 89 GLY A C 1
ATOM 687 O O . GLY A 1 89 ? -8.219 -13.563 -16.524 1.00 92.62 89 GLY A O 1
ATOM 688 N N . ALA A 1 90 ? -6.377 -12.975 -15.382 1.00 94.25 90 ALA A N 1
ATOM 689 C CA . ALA A 1 90 ? -5.473 -13.241 -16.500 1.00 94.25 90 ALA A CA 1
ATOM 690 C C . ALA A 1 90 ? -5.605 -14.696 -16.992 1.00 94.25 90 ALA A C 1
ATOM 692 O O . ALA A 1 90 ? -5.868 -15.622 -16.205 1.00 94.25 90 ALA A O 1
ATOM 693 N N . ALA A 1 91 ? -5.446 -14.890 -18.303 1.00 94.06 91 ALA A N 1
ATOM 694 C CA . ALA A 1 91 ? -5.522 -16.204 -18.923 1.00 94.06 91 ALA A CA 1
ATOM 695 C C . ALA A 1 91 ? -4.405 -17.119 -18.397 1.00 94.06 91 ALA A C 1
ATOM 697 O O . ALA A 1 91 ? -3.280 -16.689 -18.152 1.00 94.06 91 ALA A O 1
ATOM 698 N N . LEU A 1 92 ? -4.742 -18.392 -18.192 1.00 94.38 92 LEU A N 1
ATOM 699 C CA . LEU A 1 92 ? -3.782 -19.395 -17.748 1.00 94.38 92 LEU A CA 1
ATOM 700 C C . LEU A 1 92 ? -2.957 -19.875 -18.936 1.00 94.38 92 LEU A C 1
ATOM 702 O O . LEU A 1 92 ? -3.512 -20.195 -19.987 1.00 94.38 92 LEU A O 1
ATOM 706 N N . GLY A 1 93 ? -1.649 -19.991 -18.740 1.00 94.31 93 GLY A N 1
ATOM 707 C CA . GLY A 1 93 ? -0.763 -20.553 -19.743 1.00 94.31 93 GLY A CA 1
ATOM 708 C C . GLY A 1 93 ? 0.696 -20.216 -19.498 1.00 94.31 93 GLY A C 1
ATOM 709 O O . GLY A 1 93 ? 1.046 -19.478 -18.575 1.00 94.31 93 GLY A O 1
ATOM 710 N N . ASN A 1 94 ? 1.530 -20.771 -20.366 1.00 94.69 94 ASN A N 1
ATOM 711 C CA . ASN A 1 94 ? 2.945 -20.462 -20.438 1.00 94.69 94 ASN A CA 1
ATOM 712 C C . ASN A 1 94 ? 3.138 -19.422 -21.538 1.00 94.69 94 ASN A C 1
ATOM 714 O O . ASN A 1 94 ? 2.638 -19.592 -22.650 1.00 94.69 94 ASN A O 1
ATOM 718 N N . TYR A 1 95 ? 3.866 -18.360 -21.213 1.00 92.69 95 TYR A N 1
ATOM 719 C CA . TYR A 1 95 ? 4.187 -17.281 -22.135 1.00 92.69 95 TYR A CA 1
ATOM 720 C C . TYR A 1 95 ? 5.696 -17.259 -22.342 1.00 92.69 95 TYR A C 1
ATOM 722 O O . TYR A 1 95 ? 6.453 -17.269 -21.371 1.00 92.69 95 TYR A O 1
ATOM 730 N N . GLU A 1 96 ? 6.117 -17.254 -23.601 1.00 93.44 96 GLU A N 1
ATOM 731 C CA . GLU A 1 96 ? 7.523 -17.202 -23.985 1.00 93.44 96 GLU A CA 1
ATOM 732 C C . GLU A 1 96 ? 7.873 -15.777 -24.414 1.00 93.44 96 GLU A C 1
ATOM 734 O O . GLU A 1 96 ? 7.195 -15.185 -25.255 1.00 93.44 96 GLU A O 1
ATOM 739 N N . PHE A 1 97 ? 8.910 -15.220 -23.793 1.00 89.12 97 PHE A N 1
ATOM 740 C CA . PHE A 1 97 ? 9.410 -13.882 -24.078 1.00 89.12 97 PHE A CA 1
ATOM 741 C C . PHE A 1 97 ? 10.886 -13.973 -24.436 1.00 89.12 97 PHE A C 1
ATOM 743 O O . PHE A 1 97 ? 11.678 -14.527 -23.674 1.00 89.12 97 PHE A O 1
ATOM 750 N N . GLU A 1 98 ? 11.249 -13.387 -25.571 1.00 89.31 98 GLU A N 1
ATOM 751 C CA . GLU A 1 98 ? 12.630 -13.290 -26.026 1.00 89.31 98 GLU A CA 1
ATOM 752 C C . GLU A 1 98 ? 13.075 -11.825 -25.988 1.00 89.31 98 GLU A C 1
ATOM 754 O O . GLU A 1 98 ? 12.455 -10.947 -26.593 1.00 89.31 98 GLU A O 1
ATOM 759 N N . PHE A 1 99 ? 14.140 -11.549 -25.233 1.00 85.00 99 PHE A N 1
ATOM 760 C CA . PHE A 1 99 ? 14.678 -10.204 -25.047 1.00 85.00 99 PHE A CA 1
ATOM 761 C C . PHE A 1 99 ? 16.004 -10.071 -25.795 1.00 85.00 99 PHE A C 1
ATOM 763 O O . PHE A 1 99 ? 16.994 -10.697 -25.427 1.00 85.00 99 PHE A O 1
ATOM 770 N N . PHE A 1 100 ? 16.040 -9.217 -26.818 1.00 86.81 100 PHE A N 1
ATOM 771 C CA . PHE A 1 100 ? 17.240 -9.022 -27.642 1.00 86.81 100 PHE A CA 1
ATOM 772 C C . PHE A 1 100 ? 18.181 -7.938 -27.106 1.00 86.81 100 PHE A C 1
ATOM 774 O O . PHE A 1 100 ? 19.397 -8.063 -27.227 1.00 86.81 100 PHE A O 1
ATOM 781 N N . GLN A 1 101 ? 17.643 -6.866 -26.512 1.00 82.81 101 GLN A N 1
ATOM 782 C CA . GLN A 1 101 ? 18.458 -5.803 -25.923 1.00 82.81 101 GLN A CA 1
ATOM 783 C C . GLN A 1 101 ? 17.742 -5.115 -24.760 1.00 82.81 101 GLN A C 1
ATOM 785 O O . GLN A 1 101 ? 16.524 -4.931 -24.779 1.00 82.81 101 GLN A O 1
ATOM 790 N N . LYS A 1 102 ? 18.519 -4.653 -23.777 1.00 80.25 102 LYS A N 1
ATOM 791 C CA . LYS A 1 102 ? 18.035 -3.705 -22.770 1.00 80.25 102 LYS A CA 1
ATOM 792 C C . LYS A 1 102 ? 17.905 -2.316 -23.416 1.00 80.25 102 LYS A C 1
ATOM 794 O O . LYS A 1 102 ? 18.855 -1.914 -24.091 1.00 80.25 102 LYS A O 1
ATOM 799 N N . PRO A 1 103 ? 16.799 -1.574 -23.215 1.00 70.25 103 PRO A N 1
ATOM 800 C CA . PRO A 1 103 ? 16.666 -0.221 -23.747 1.00 70.25 103 PRO A CA 1
ATOM 801 C C . PRO A 1 103 ? 17.889 0.626 -23.359 1.00 70.25 103 PRO A C 1
ATOM 803 O O . PRO A 1 103 ? 18.239 0.660 -22.172 1.00 70.25 103 PRO A O 1
ATOM 806 N N . PRO A 1 104 ? 18.590 1.245 -24.325 1.00 73.69 104 PRO A N 1
ATOM 807 C CA . PRO A 1 104 ? 19.750 2.061 -24.018 1.00 73.69 104 PRO A CA 1
ATOM 808 C C . PRO A 1 104 ? 19.300 3.297 -23.241 1.00 73.69 104 PRO A C 1
ATOM 810 O O . PRO A 1 104 ? 18.332 3.959 -23.603 1.00 73.69 104 PRO A O 1
ATOM 813 N N . LEU A 1 105 ? 20.024 3.618 -22.171 1.00 65.94 105 LEU A N 1
ATOM 814 C CA . LEU A 1 105 ? 19.962 4.950 -21.584 1.00 65.94 105 LEU A CA 1
ATOM 815 C C . LEU A 1 105 ? 20.792 5.869 -22.482 1.00 65.94 105 LEU A C 1
ATOM 817 O O . LEU A 1 105 ? 22.003 5.677 -22.615 1.00 65.94 105 LEU A O 1
ATOM 821 N N . GLU A 1 106 ? 20.149 6.837 -23.126 1.00 63.41 106 GLU A N 1
ATOM 822 C CA . GLU A 1 106 ? 20.848 7.808 -23.962 1.00 63.41 106 GLU A CA 1
ATOM 823 C C . GLU A 1 106 ? 21.492 8.896 -23.092 1.00 63.41 106 GLU A C 1
ATOM 825 O O . GLU A 1 106 ? 20.812 9.626 -22.376 1.00 63.41 106 GLU A O 1
ATOM 830 N N . PHE A 1 107 ? 22.816 9.043 -23.182 1.00 62.16 107 PHE A N 1
ATOM 831 C CA . PHE A 1 107 ? 23.538 10.184 -22.617 1.00 62.16 107 PHE A CA 1
ATOM 832 C C . PHE A 1 107 ? 24.311 10.887 -23.730 1.00 62.16 107 PHE A C 1
ATOM 834 O O . PHE A 1 107 ? 25.181 10.286 -24.361 1.00 62.16 107 PHE A O 1
ATOM 841 N N . ARG A 1 108 ? 24.047 12.179 -23.946 1.00 63.72 108 ARG A N 1
ATOM 842 C CA . ARG A 1 108 ? 24.860 13.018 -24.837 1.00 63.72 108 ARG A CA 1
ATOM 843 C C . ARG A 1 108 ? 25.941 13.708 -24.010 1.00 63.72 108 ARG A C 1
ATOM 845 O O . ARG A 1 108 ? 25.628 14.492 -23.121 1.00 63.72 108 ARG A O 1
ATOM 852 N N . ARG A 1 109 ? 27.212 13.415 -24.294 1.00 64.06 109 ARG A N 1
ATOM 853 C CA . ARG A 1 109 ? 28.365 14.158 -23.761 1.00 64.06 109 ARG A CA 1
ATOM 854 C C . ARG A 1 109 ? 29.131 14.755 -24.936 1.00 64.06 109 ARG A C 1
ATOM 856 O O . ARG A 1 109 ? 29.508 14.019 -25.842 1.00 64.06 109 ARG A O 1
ATOM 863 N N . GLY A 1 110 ? 29.333 16.069 -24.926 1.00 61.91 110 GLY A N 1
ATOM 864 C CA . GLY A 1 110 ? 30.236 16.739 -25.863 1.00 61.91 110 GLY A CA 1
ATOM 865 C C . GLY A 1 110 ? 31.687 16.588 -25.407 1.00 61.91 110 GLY A C 1
ATOM 866 O O . GLY A 1 110 ? 31.948 16.605 -24.205 1.00 61.91 110 GLY A O 1
ATOM 867 N N . ALA A 1 111 ? 32.616 16.424 -26.351 1.00 63.06 111 ALA A N 1
ATOM 868 C CA . ALA A 1 111 ? 34.053 16.373 -26.064 1.00 63.06 111 ALA A CA 1
ATOM 869 C C . ALA A 1 111 ? 34.609 17.736 -25.595 1.00 63.06 111 ALA A C 1
ATOM 871 O O . ALA A 1 111 ? 35.558 17.764 -24.820 1.00 63.06 111 ALA A O 1
ATOM 872 N N . ASP A 1 112 ? 33.938 18.833 -25.966 1.00 64.50 112 ASP A N 1
ATOM 873 C CA . ASP A 1 112 ? 34.330 20.216 -25.676 1.00 64.50 112 ASP A CA 1
ATOM 874 C C . ASP A 1 112 ? 33.236 20.924 -24.856 1.00 64.50 112 ASP A C 1
ATOM 876 O O . ASP A 1 112 ? 32.517 21.802 -25.326 1.00 64.50 112 ASP A O 1
ATOM 880 N N . ALA A 1 113 ? 33.040 20.485 -23.608 1.00 67.75 113 ALA A N 1
ATOM 881 C CA . ALA A 1 113 ? 31.982 21.007 -22.731 1.00 67.75 113 ALA A CA 1
ATOM 882 C C . ALA A 1 113 ? 32.265 22.419 -22.169 1.00 67.75 113 ALA A C 1
ATOM 884 O O . ALA A 1 113 ? 31.411 22.990 -21.491 1.00 67.75 113 ALA A O 1
ATOM 885 N N . GLY A 1 114 ? 33.443 22.985 -22.452 1.00 75.12 114 GLY A N 1
ATOM 886 C CA . GLY A 1 114 ? 33.891 24.267 -21.917 1.00 75.12 114 GLY A CA 1
ATOM 887 C C . GLY A 1 114 ? 34.373 24.200 -20.462 1.00 75.12 114 GLY A C 1
ATOM 888 O O . GLY A 1 114 ? 34.822 23.163 -19.970 1.00 75.12 114 GLY A O 1
ATOM 889 N N . LYS A 1 115 ? 34.344 25.343 -19.774 1.00 80.06 115 LYS A N 1
ATOM 890 C CA . LYS A 1 115 ? 34.714 25.513 -18.362 1.00 80.06 115 LYS A CA 1
ATOM 891 C C . LYS A 1 115 ? 33.635 24.959 -17.423 1.00 80.06 115 LYS A C 1
ATOM 893 O O . LYS A 1 115 ? 32.516 24.669 -17.829 1.00 80.06 115 LYS A O 1
ATOM 898 N N . VAL A 1 116 ? 33.981 24.856 -16.135 1.00 80.69 116 VAL A N 1
ATOM 899 C CA . VAL A 1 116 ? 33.031 24.506 -15.066 1.00 80.69 116 VAL A CA 1
ATOM 900 C C . VAL A 1 116 ? 31.791 25.395 -15.164 1.00 80.69 116 VAL A C 1
ATOM 902 O O . VAL A 1 116 ? 31.906 26.618 -15.245 1.00 80.69 116 VAL A O 1
ATOM 905 N N . VAL A 1 117 ? 30.620 24.762 -15.166 1.00 79.94 117 VAL A N 1
ATOM 906 C CA . VAL A 1 117 ? 29.331 25.437 -15.308 1.00 79.94 117 VAL A CA 1
ATOM 907 C C . VAL A 1 117 ? 28.974 26.154 -14.003 1.00 79.94 117 VAL A C 1
ATOM 909 O O . VAL A 1 117 ? 29.049 25.559 -12.926 1.00 79.94 117 VAL A O 1
ATOM 912 N N . ASP A 1 118 ? 28.556 27.414 -14.095 1.00 84.44 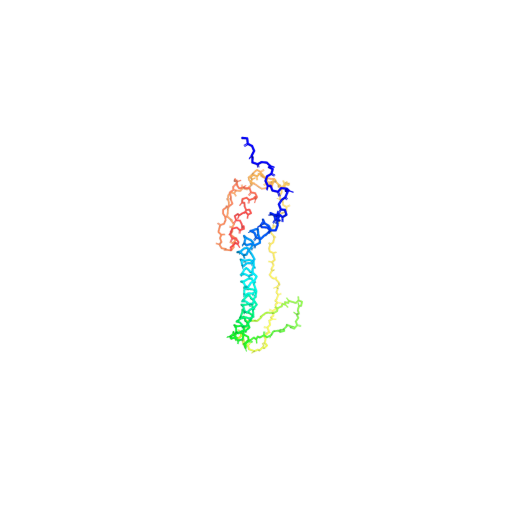118 ASP A N 1
ATOM 913 C CA . ASP A 1 118 ? 28.003 28.180 -12.979 1.00 84.44 118 ASP A CA 1
ATOM 914 C C . ASP A 1 118 ? 26.481 27.961 -12.936 1.00 84.44 118 ASP A C 1
ATOM 916 O O . ASP A 1 118 ? 25.743 28.319 -13.858 1.00 84.44 118 ASP A O 1
ATOM 920 N N . SER A 1 119 ? 25.996 27.340 -11.859 1.00 80.00 119 SER A N 1
ATOM 921 C CA . SER A 1 119 ? 24.572 27.037 -11.657 1.00 80.00 119 SER A CA 1
ATOM 922 C C . SER A 1 119 ? 23.688 28.265 -11.465 1.00 80.00 119 SER A C 1
ATOM 924 O O . SER A 1 119 ? 22.465 28.146 -11.540 1.00 80.00 119 SER A O 1
ATOM 926 N N . THR A 1 120 ? 24.288 29.425 -11.201 1.00 81.00 120 THR A N 1
ATOM 927 C CA . THR A 1 120 ? 23.587 30.692 -10.966 1.00 81.00 120 THR A CA 1
ATOM 928 C C . THR A 1 120 ? 23.614 31.623 -12.175 1.00 81.00 120 THR A C 1
ATOM 930 O O . THR A 1 120 ? 22.758 32.500 -12.283 1.00 81.00 120 THR A O 1
ATOM 933 N N . ALA A 1 121 ? 24.547 31.410 -13.104 1.00 85.88 121 ALA A N 1
ATOM 934 C CA . ALA A 1 121 ? 24.622 32.162 -14.346 1.00 85.88 121 ALA A CA 1
ATOM 935 C C . ALA A 1 121 ? 23.542 31.717 -15.346 1.00 85.88 121 ALA A C 1
ATOM 937 O O . ALA A 1 121 ? 23.075 30.572 -15.341 1.00 85.88 121 ALA A O 1
ATOM 938 N N . VAL A 1 122 ? 23.169 32.631 -16.243 1.00 89.44 122 VAL A N 1
ATOM 939 C CA . VAL A 1 122 ? 22.338 32.292 -17.404 1.00 89.44 122 VAL A CA 1
ATOM 940 C C . VAL A 1 122 ? 23.137 31.445 -18.396 1.00 89.44 122 VAL A C 1
ATOM 942 O O . VAL A 1 122 ? 24.369 31.413 -18.362 1.00 89.44 122 VAL A O 1
ATOM 945 N N . ILE A 1 123 ? 22.443 30.718 -19.261 1.00 86.69 123 ILE A N 1
ATOM 946 C CA . ILE A 1 123 ? 23.043 29.763 -20.197 1.00 86.69 123 ILE A CA 1
ATOM 947 C C . ILE A 1 123 ? 23.973 30.453 -21.207 1.00 86.69 123 ILE A C 1
ATOM 949 O O . ILE A 1 123 ? 25.013 29.892 -21.536 1.00 86.69 123 ILE A O 1
ATOM 953 N N . ASP A 1 124 ? 23.654 31.677 -21.630 1.00 85.75 124 ASP A N 1
ATOM 954 C CA . ASP A 1 124 ? 24.475 32.469 -22.564 1.00 85.75 124 ASP A CA 1
ATOM 955 C C . ASP A 1 124 ? 25.856 32.847 -22.013 1.00 85.75 124 ASP A C 1
ATOM 957 O O . ASP A 1 124 ? 26.860 32.817 -22.716 1.00 85.75 124 ASP A O 1
ATOM 961 N N . SER A 1 125 ? 25.919 33.179 -20.723 1.00 83.94 125 SER A N 1
ATOM 962 C CA . SER A 1 125 ? 27.159 33.578 -20.053 1.00 83.94 125 SER A CA 1
ATOM 963 C C . SER A 1 125 ? 27.854 32.415 -19.349 1.00 83.94 125 SER A C 1
ATOM 965 O O . SER A 1 125 ? 28.793 32.632 -18.580 1.00 83.94 125 SER A O 1
ATOM 967 N N . ASN A 1 126 ? 27.349 31.194 -19.519 1.00 81.25 126 ASN A N 1
ATOM 968 C CA . ASN A 1 126 ? 27.931 30.027 -18.885 1.00 81.25 126 ASN A CA 1
ATOM 969 C C . ASN A 1 126 ? 29.225 29.607 -19.584 1.00 81.25 126 ASN A C 1
ATOM 971 O O . ASN A 1 126 ? 29.517 30.011 -20.704 1.00 81.25 126 ASN A O 1
ATOM 975 N N . GLY A 1 127 ? 30.021 28.784 -18.906 1.00 76.56 127 GLY A N 1
ATOM 976 C CA . GLY A 1 127 ? 31.357 28.399 -19.355 1.00 76.56 127 GLY A CA 1
ATOM 977 C C . GLY A 1 127 ? 31.428 27.550 -20.630 1.00 76.56 127 GLY A C 1
ATOM 978 O O . GLY A 1 127 ? 32.486 26.981 -20.862 1.00 76.56 127 GLY A O 1
ATOM 979 N N . PHE A 1 128 ? 30.366 27.420 -21.426 1.00 80.81 128 PHE A N 1
ATOM 980 C CA . PHE A 1 128 ? 30.335 26.565 -22.614 1.00 80.81 128 PHE A CA 1
ATOM 981 C C . PHE A 1 128 ? 31.309 27.058 -23.694 1.00 80.81 128 PHE A C 1
ATOM 983 O O . PHE A 1 128 ? 31.454 28.256 -23.917 1.00 80.81 128 PHE A O 1
ATOM 990 N N . ASP A 1 129 ? 31.976 26.123 -24.376 1.00 75.56 129 ASP A N 1
ATOM 991 C CA . ASP A 1 129 ? 32.958 26.445 -25.428 1.00 75.56 129 ASP A CA 1
ATOM 992 C C . ASP A 1 129 ? 32.293 26.859 -26.755 1.00 75.56 129 ASP A C 1
ATOM 994 O O . ASP A 1 129 ? 32.915 27.442 -27.641 1.00 75.56 129 ASP A O 1
ATOM 998 N N . VAL A 1 130 ? 30.992 26.582 -26.880 1.00 75.56 130 VAL A N 1
ATOM 999 C CA . VAL A 1 130 ? 30.149 26.964 -28.013 1.00 75.56 130 VAL A CA 1
ATOM 1000 C C . VAL A 1 130 ? 29.139 28.020 -27.580 1.00 75.56 130 VAL A C 1
ATOM 1002 O O . VAL A 1 130 ? 28.505 27.895 -26.533 1.00 75.56 130 VAL A O 1
ATOM 1005 N N . GLY A 1 131 ? 28.961 29.052 -28.408 1.00 75.88 131 GLY A N 1
ATOM 1006 C CA . GLY A 1 131 ? 27.913 30.048 -28.195 1.00 75.88 131 GLY A CA 1
ATOM 1007 C C . GLY A 1 131 ? 26.535 29.392 -28.262 1.00 75.88 131 GLY A C 1
ATOM 1008 O O . GLY A 1 131 ? 26.190 28.768 -29.269 1.00 75.88 131 GLY A O 1
ATOM 1009 N N . ILE A 1 132 ? 25.754 29.516 -27.190 1.00 80.88 132 ILE A N 1
ATOM 1010 C CA . ILE A 1 132 ? 24.411 28.941 -27.119 1.00 80.88 132 ILE A CA 1
ATOM 1011 C C . ILE A 1 132 ? 23.412 29.922 -27.728 1.00 80.88 132 ILE A C 1
ATOM 1013 O O . ILE A 1 132 ? 23.409 31.108 -27.421 1.00 80.88 132 ILE A O 1
ATOM 1017 N N . THR A 1 133 ? 22.533 29.417 -28.589 1.00 85.50 133 THR A N 1
ATOM 1018 C CA . THR A 1 133 ? 21.418 30.185 -29.155 1.00 85.50 133 THR A CA 1
ATOM 1019 C C . THR A 1 133 ? 20.093 29.607 -28.678 1.00 85.50 133 THR A C 1
ATOM 1021 O O . THR A 1 133 ? 20.033 28.461 -28.228 1.00 85.50 133 THR A O 1
ATOM 1024 N N . THR A 1 134 ? 19.024 30.401 -28.761 1.00 89.81 134 THR A N 1
ATOM 1025 C CA . THR A 1 134 ? 17.672 29.914 -28.476 1.00 89.81 134 THR A CA 1
ATOM 1026 C C . THR A 1 134 ? 17.341 28.738 -29.392 1.00 89.81 134 THR A C 1
ATOM 1028 O O . THR A 1 134 ? 17.493 28.823 -30.611 1.00 89.81 134 THR A O 1
ATOM 1031 N N . GLY A 1 135 ? 16.860 27.650 -28.800 1.00 88.88 135 GLY A N 1
ATOM 1032 C CA . GLY A 1 135 ? 16.572 26.406 -29.502 1.00 88.88 135 GLY A CA 1
ATOM 1033 C C . GLY A 1 135 ? 15.429 25.638 -28.855 1.00 88.88 135 GLY A C 1
ATOM 1034 O O . GLY A 1 135 ? 14.859 26.064 -27.850 1.00 88.88 135 GLY A O 1
ATOM 1035 N N . THR A 1 136 ? 15.084 24.496 -29.443 1.00 91.25 136 THR A N 1
ATOM 1036 C CA . THR A 1 136 ? 14.044 23.614 -28.907 1.00 91.25 136 THR A CA 1
ATOM 1037 C C . THR A 1 136 ? 14.601 22.230 -28.621 1.00 91.25 136 THR A C 1
ATOM 1039 O O . THR A 1 136 ? 15.483 21.740 -29.328 1.00 91.25 136 THR A O 1
ATOM 1042 N N . ILE A 1 137 ? 14.094 21.619 -27.556 1.00 88.94 137 ILE A N 1
ATOM 1043 C CA . ILE A 1 137 ? 14.330 20.221 -27.198 1.00 88.94 137 ILE A CA 1
ATOM 1044 C C . ILE A 1 137 ? 12.953 19.574 -27.065 1.00 88.94 137 ILE A C 1
ATOM 1046 O O . ILE A 1 137 ? 12.045 20.193 -26.517 1.00 88.94 137 ILE A O 1
ATOM 1050 N N . THR A 1 138 ? 12.793 18.350 -27.560 1.00 87.81 138 THR A N 1
ATOM 1051 C CA . THR A 1 138 ? 11.550 17.584 -27.411 1.00 87.81 138 THR A CA 1
ATOM 1052 C C . THR A 1 138 ? 11.759 16.457 -26.410 1.00 87.81 138 THR A C 1
ATOM 1054 O O . THR A 1 138 ? 12.700 15.676 -26.562 1.00 87.81 138 THR A O 1
ATOM 1057 N N . ILE A 1 139 ? 10.896 16.382 -25.398 1.00 86.00 139 ILE A N 1
ATOM 1058 C CA . ILE A 1 139 ? 10.862 15.312 -24.390 1.00 86.00 139 ILE A CA 1
ATOM 1059 C C . ILE A 1 139 ? 9.415 14.825 -24.317 1.00 86.00 139 ILE A C 1
ATOM 1061 O O . ILE A 1 139 ? 8.527 15.651 -24.165 1.00 86.00 139 ILE A O 1
ATOM 1065 N N . ASN A 1 140 ? 9.175 13.517 -24.479 1.00 83.06 140 ASN A N 1
ATOM 1066 C CA . ASN A 1 140 ? 7.833 12.907 -24.455 1.00 83.06 140 ASN A CA 1
ATOM 1067 C C . ASN A 1 140 ? 6.782 13.667 -25.299 1.00 83.06 140 ASN A C 1
ATOM 1069 O O . ASN A 1 140 ? 5.674 13.921 -24.844 1.00 83.06 140 ASN A O 1
ATOM 1073 N N . ASP A 1 141 ? 7.150 14.058 -26.524 1.00 84.94 141 ASP A N 1
ATOM 1074 C CA . ASP A 1 141 ? 6.334 14.853 -27.460 1.00 84.94 141 ASP A CA 1
ATOM 1075 C C . ASP A 1 141 ? 6.032 16.312 -27.044 1.00 84.94 141 ASP A C 1
ATOM 1077 O O . ASP A 1 141 ? 5.422 17.057 -27.818 1.00 84.94 141 ASP A O 1
ATOM 1081 N N . GLU A 1 142 ? 6.530 16.787 -25.899 1.00 89.69 142 GLU A N 1
ATOM 1082 C CA . GLU A 1 142 ? 6.457 18.194 -25.496 1.00 89.69 142 GLU A CA 1
ATOM 1083 C C . GLU A 1 142 ? 7.671 18.993 -25.995 1.00 89.69 142 GLU A C 1
ATOM 1085 O O . GLU A 1 142 ? 8.828 18.587 -25.853 1.00 89.69 142 GLU A O 1
ATOM 1090 N N . ILE A 1 143 ? 7.410 20.164 -26.588 1.00 90.25 143 ILE A N 1
ATOM 1091 C CA . ILE A 1 143 ? 8.445 21.073 -27.091 1.00 90.25 143 ILE A CA 1
ATOM 1092 C C . ILE A 1 143 ? 8.852 22.050 -25.989 1.00 90.25 143 ILE A C 1
ATOM 1094 O O . ILE A 1 143 ? 8.125 22.986 -25.653 1.00 90.25 143 IL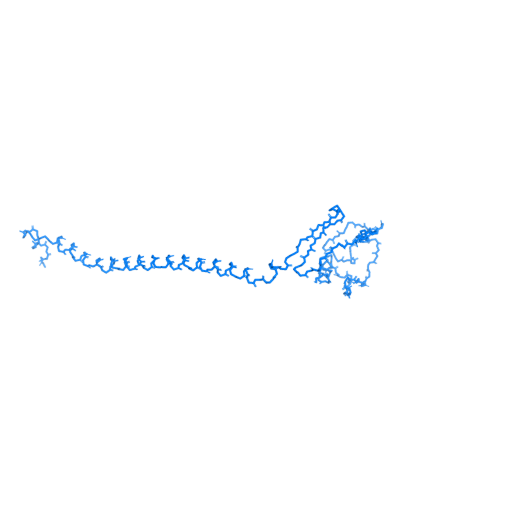E A O 1
ATOM 1098 N N . ILE A 1 144 ? 10.080 21.904 -25.507 1.00 91.88 144 ILE A N 1
ATOM 1099 C CA . ILE A 1 144 ? 10.703 22.815 -24.553 1.00 91.88 144 ILE A CA 1
ATOM 1100 C C . ILE A 1 144 ? 11.515 23.850 -25.321 1.00 91.88 144 ILE A C 1
ATOM 1102 O O . ILE A 1 144 ? 12.458 23.516 -26.039 1.00 91.88 144 ILE A O 1
ATOM 1106 N N . THR A 1 145 ? 11.192 25.128 -25.131 1.00 92.81 145 THR A N 1
ATOM 1107 C CA . THR A 1 145 ? 12.013 26.223 -25.662 1.00 92.81 145 THR A CA 1
ATOM 1108 C C . THR A 1 145 ? 13.100 26.607 -24.659 1.00 92.81 145 THR A C 1
ATOM 1110 O O . THR A 1 145 ? 12.806 27.080 -23.552 1.00 92.81 145 THR A O 1
ATOM 1113 N N . VAL A 1 146 ? 14.353 26.430 -25.074 1.00 90.81 146 VAL A N 1
ATOM 1114 C CA . VAL A 1 146 ? 15.566 26.835 -24.356 1.00 90.81 146 VAL A CA 1
ATOM 1115 C C . VAL A 1 146 ? 15.917 28.252 -24.782 1.00 90.81 146 VAL A C 1
ATOM 1117 O O . VAL A 1 146 ? 16.188 28.490 -25.958 1.00 90.81 146 VAL A O 1
ATOM 1120 N N . GLN A 1 147 ? 15.898 29.190 -23.841 1.00 91.19 147 GLN A N 1
ATOM 1121 C CA . GLN A 1 147 ? 16.276 30.585 -24.059 1.00 91.19 147 GLN A CA 1
ATOM 1122 C C . GLN A 1 147 ? 17.689 30.845 -23.537 1.00 91.19 147 GLN A C 1
ATOM 1124 O O . GLN A 1 147 ? 18.129 30.245 -22.559 1.00 91.19 147 GLN A O 1
ATOM 1129 N N . THR A 1 148 ? 18.382 31.808 -24.141 1.00 89.12 148 THR A N 1
ATOM 1130 C CA . THR A 1 148 ? 19.714 32.257 -23.699 1.00 89.12 148 THR A CA 1
ATOM 1131 C C . THR A 1 148 ? 19.711 32.818 -22.270 1.00 89.12 148 THR A C 1
ATOM 1133 O O . THR A 1 148 ? 20.695 32.682 -21.544 1.00 89.12 148 THR A O 1
ATOM 1136 N N . SER A 1 149 ? 18.581 33.386 -21.836 1.00 91.06 149 SER A N 1
ATOM 1137 C CA . SER A 1 149 ? 18.364 33.910 -20.483 1.00 91.06 149 SER A CA 1
ATOM 1138 C C . SER A 1 149 ? 17.961 32.860 -19.444 1.00 91.06 149 SER A C 1
ATOM 1140 O O . SER A 1 149 ? 17.787 33.211 -18.278 1.00 91.06 149 SER A O 1
ATOM 1142 N N . ASP A 1 150 ? 17.745 31.603 -19.839 1.00 90.12 150 ASP A N 1
ATOM 1143 C CA . ASP A 1 150 ? 17.439 30.551 -18.872 1.00 90.12 150 ASP A CA 1
ATOM 1144 C C . ASP A 1 150 ? 18.660 30.289 -17.975 1.00 90.12 150 ASP A C 1
ATOM 1146 O O . ASP A 1 150 ? 19.803 30.492 -18.376 1.00 90.12 150 ASP A O 1
ATOM 1150 N N . THR A 1 151 ? 18.428 29.811 -16.757 1.00 89.88 151 THR A N 1
ATOM 1151 C CA . THR A 1 151 ? 19.446 29.195 -15.891 1.00 89.88 151 THR A CA 1
ATOM 1152 C C . THR A 1 151 ? 19.289 27.675 -15.892 1.00 89.88 151 THR A C 1
ATOM 1154 O O . THR A 1 151 ? 18.229 27.152 -16.258 1.00 89.88 151 THR A O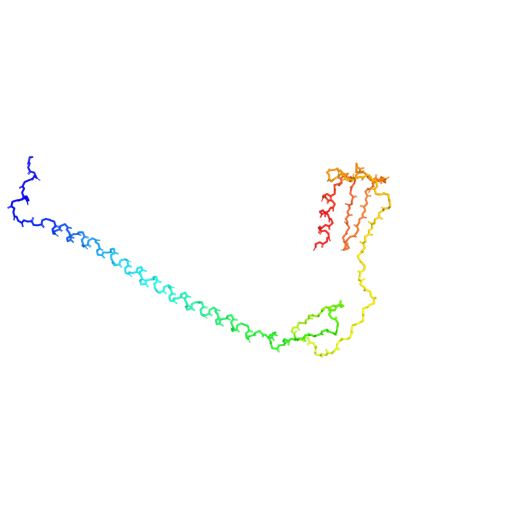 1
ATOM 1157 N N . GLN A 1 152 ? 20.296 26.947 -15.393 1.00 86.00 152 GLN A N 1
ATOM 1158 C CA . GLN A 1 152 ? 20.193 25.493 -15.197 1.00 86.00 152 GLN A CA 1
ATOM 1159 C C . GLN A 1 152 ? 18.945 25.097 -14.392 1.00 86.00 152 GLN A C 1
ATOM 1161 O O . GLN A 1 152 ? 18.266 24.140 -14.747 1.00 86.00 152 GLN A O 1
ATOM 1166 N N . ALA A 1 153 ? 18.600 25.861 -13.350 1.00 87.88 153 ALA A N 1
ATOM 1167 C CA . ALA A 1 153 ? 17.424 25.596 -12.522 1.00 87.88 153 ALA A CA 1
ATOM 1168 C C . ALA A 1 153 ? 16.114 25.744 -13.311 1.00 87.88 153 ALA A C 1
ATOM 1170 O O . ALA A 1 153 ? 15.227 24.895 -13.213 1.00 87.88 153 ALA A O 1
ATOM 1171 N N . THR A 1 154 ? 15.997 26.794 -14.129 1.00 90.56 154 THR A N 1
ATOM 1172 C CA . THR A 1 154 ? 14.803 26.993 -14.964 1.00 90.56 154 THR A CA 1
ATOM 1173 C C . THR A 1 154 ? 14.689 25.939 -16.062 1.00 90.56 154 THR A C 1
ATOM 1175 O O . THR A 1 154 ? 13.592 25.445 -16.304 1.00 90.56 154 THR A O 1
ATOM 1178 N N . LEU A 1 155 ? 15.808 25.531 -16.673 1.00 88.62 155 LEU A N 1
ATOM 1179 C CA . LEU A 1 155 ? 15.813 24.464 -17.672 1.00 88.62 155 LEU A CA 1
ATOM 1180 C C . LEU A 1 155 ? 15.445 23.117 -17.065 1.00 88.62 155 LEU A C 1
ATOM 1182 O O . LEU A 1 155 ? 14.601 22.423 -17.623 1.00 88.62 155 LEU A O 1
ATOM 1186 N N . LEU A 1 156 ? 16.015 22.775 -15.908 1.00 88.88 156 LEU A N 1
ATOM 1187 C CA . LEU A 1 156 ? 15.658 21.549 -15.203 1.00 88.88 156 LEU A CA 1
ATOM 1188 C C . LEU A 1 156 ? 14.170 21.539 -14.850 1.00 88.88 156 LEU A C 1
ATOM 1190 O O . LEU A 1 156 ? 13.514 20.532 -15.064 1.00 88.88 156 LEU A O 1
ATOM 1194 N N . THR A 1 157 ? 13.623 22.674 -14.406 1.00 91.38 157 THR A N 1
ATOM 1195 C CA . THR A 1 157 ? 12.189 22.799 -14.105 1.00 91.38 157 THR A CA 1
ATOM 1196 C C . THR A 1 157 ? 11.322 22.584 -15.348 1.00 91.38 157 THR A C 1
ATOM 1198 O O . THR A 1 157 ? 10.323 21.868 -15.280 1.00 91.38 157 THR A O 1
ATOM 1201 N N . LYS A 1 158 ? 11.698 23.170 -16.494 1.00 89.69 158 LYS A N 1
ATOM 1202 C CA . LYS A 1 158 ? 11.002 22.950 -17.774 1.00 89.69 158 LYS A CA 1
ATOM 1203 C C . LYS A 1 158 ? 11.037 21.474 -18.182 1.00 89.69 158 LYS A C 1
ATOM 1205 O O . LYS A 1 158 ? 10.004 20.929 -18.544 1.00 89.69 158 LYS A O 1
ATOM 1210 N N . VAL A 1 159 ? 12.198 20.826 -18.061 1.00 88.75 159 VAL A N 1
ATOM 1211 C CA . VAL A 1 159 ? 12.378 19.396 -18.361 1.00 88.75 159 VAL A CA 1
ATOM 1212 C C . VAL A 1 159 ? 11.537 18.517 -17.442 1.00 88.75 159 VAL A C 1
ATOM 1214 O O . VAL A 1 159 ? 10.815 17.661 -17.932 1.00 88.75 159 VAL A O 1
ATOM 1217 N N . THR A 1 160 ? 11.574 18.741 -16.128 1.00 89.50 160 THR A N 1
ATOM 1218 C CA . THR A 1 160 ? 10.785 17.935 -15.185 1.00 89.50 160 THR A CA 1
ATOM 1219 C C . THR A 1 160 ? 9.286 18.144 -15.357 1.00 89.50 160 THR A C 1
ATOM 1221 O O . THR A 1 160 ? 8.525 17.214 -15.132 1.00 89.50 160 THR A O 1
ATOM 1224 N N . THR A 1 161 ? 8.854 19.347 -15.754 1.00 87.44 161 THR A N 1
ATOM 1225 C CA . THR A 1 161 ? 7.434 19.629 -16.025 1.00 87.44 161 THR A CA 1
ATOM 1226 C C . THR A 1 161 ? 6.949 18.874 -17.260 1.00 87.44 161 THR A C 1
ATOM 1228 O O . THR A 1 161 ? 5.870 18.306 -17.211 1.00 87.44 161 THR A O 1
ATOM 1231 N N . ALA A 1 162 ? 7.760 18.824 -18.319 1.00 83.94 162 ALA A N 1
ATOM 1232 C CA . ALA A 1 162 ? 7.439 18.108 -19.554 1.00 83.94 162 ALA A CA 1
ATOM 1233 C C . ALA A 1 162 ? 7.521 16.573 -19.435 1.00 83.94 162 ALA A C 1
ATOM 1235 O O . ALA A 1 162 ? 6.974 15.843 -20.257 1.00 83.94 162 ALA A O 1
ATOM 1236 N N . ASP A 1 163 ? 8.242 16.072 -18.431 1.00 80.06 163 ASP A N 1
ATOM 1237 C CA . ASP A 1 163 ? 8.359 14.639 -18.129 1.00 80.06 163 ASP A CA 1
ATOM 1238 C C . ASP A 1 163 ? 7.283 14.138 -17.140 1.00 80.06 163 ASP A C 1
ATOM 1240 O O . ASP A 1 163 ? 7.231 12.946 -16.841 1.00 80.06 163 ASP A O 1
ATOM 1244 N N . SER A 1 164 ? 6.445 15.040 -16.606 1.00 67.81 164 SER A N 1
ATOM 1245 C CA . SER A 1 164 ? 5.360 14.728 -15.654 1.00 67.81 164 SER A CA 1
ATOM 1246 C C . SER A 1 164 ? 4.058 14.353 -16.359 1.00 67.81 164 SER A C 1
ATOM 1248 O O . SER A 1 164 ? 3.394 13.403 -15.886 1.00 67.81 164 SER A O 1
#

Organism: NCBI:txid408172

Radius of gyration: 41.36 Å; chains: 1; bounding box: 60×64×106 Å

Foldseek 3Di:
DDPPPPPPPDPDPVVVVVVVVVVVVCVVVVVVVVVVVVVVVVVVVVVVVVVVVVVVVVVVVVVPDPLNVQPDDDDDPDPVVHDDDDGRNDDDDDDDDDDDDDPDDDDDDDPQQADDFDQPAFQQPTRGPDGDAWDWDADPNDTDIRHSRDGPVRVVVSVVVNVD

Sequence (164 aa):
MELGLSGLASGFDWKSVVDQLVEVERAPQRRARREQYEVSEKNRILSLIKDDLSALQNKSKALKDSDLYQSRTTSVSDSTIGSSSVSSGAALGNYEFEFFQKPPLEFRRGADAGKVVDSTAVIDSNGFDVGITTGTITINDEIITVQTSDTQATLLTKVTTADS

Secondary structure (DSSP, 8-state):
--SSSSS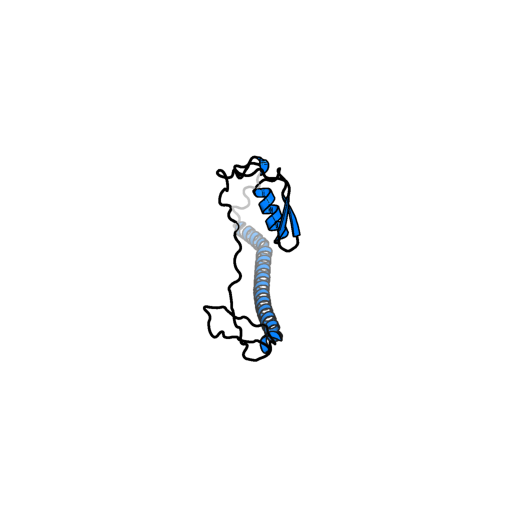SSS---HHHHHHHHHHHHHHHHHHHHHHHHHHHHHHHHHHHHHHHHHHHHHHHHHHH-HHHHT------S-TTT------TTPPPS--------PPP------S---SPP-SSSBSTTSS-SS----EEEEETTEEEEEPTT-BHHHHHHHHHHHT-

pLDDT: mean 85.74, std 12.78, range [43.34, 98.56]

InterPro domains:
  IPR003481 Flagellar hook-associated protein 2, N-terminal [PF02465] (10-98)
  IPR040026 Flagellar hook-associated protein 2 [PTHR30288] (3-150)